Protein AF-A0A9W4SFW9-F1 (afdb_monomer_lite)

Sequence (177 aa):
MSNQTTNTIGKSLKKHNIKRAKVLGAYSEEEDRQLINLYNQHSDKVNKWRIFGDLLKRNHKSVRERYVNHLDPTIDKDQLTEGEKLKINSLQADPSYYKKWAKIAEELSINQKLRRTELQVKNYWNGKTRSQGRKLEQSNEELRSKFKYLEEKVKEQEEETKAKQEIINNYEEMLEN

Organism: NCBI:txid1117311

Foldseek 3Di:
DDDDDDDDDDDDDDDDPPPPDDPDDDDDPVLLVLLLVLCVVCVVDPCSLVVSCVVSVHDSVVSVVCCVQPNPPLADPDADDPVLLVQLVVQCVDPVRNVVLQVSQCVSPVPPSHTYDSCNSVVSVVVVVVVVVVVVVVVVVVVVVVVVVVVVVVVVVVVVVVVVVVVVVVVVVVVVD

pLDDT: mean 87.45, std 18.67, range [29.33, 97.81]

Secondary structure (DSSP, 8-state):
-------------------------PPPHHHHHHHHHHHHHHTT-TTHHHHHHHHHTS-HHHHHHHIIIII-TTB--SPPPHHHHHHHHHHHHSTTTTT-HHHHHHHHH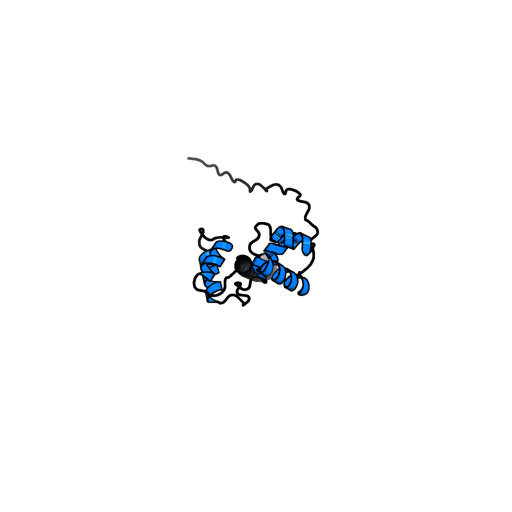TT-SSBPPHHHHHHHHHHHHHHHHHHHHHHHHHHHHHHHHHHHHHHHHHHHHHHHHHHHHHHHHHH--

Radius of gyration: 31.34 Å; chains: 1; bounding box: 71×38×92 Å

InterPro domains:
  IPR001005 SANT/Myb domain [PS50090] (25-71)
  IPR001005 SANT/Myb domain [SM00717] (23-131)
  IPR009057 Homedomain-like superfamily [SSF46689] (27-127)
  IPR050560 Transcription factors Myb-like [PTHR45614] (25-151)

Structure (mmCIF, 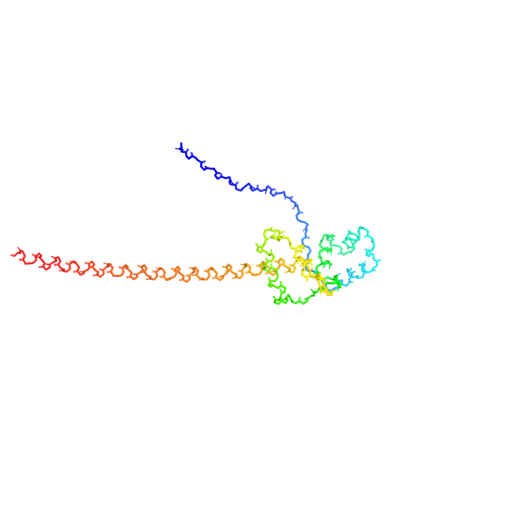N/CA/C/O backbone):
data_AF-A0A9W4SFW9-F1
#
_entry.id   AF-A0A9W4SFW9-F1
#
loop_
_atom_site.group_PDB
_atom_site.id
_atom_site.type_symbol
_atom_site.label_atom_id
_atom_site.label_alt_id
_atom_site.label_comp_id
_atom_site.label_asym_id
_atom_site.label_entity_id
_atom_site.label_seq_id
_atom_site.pdbx_PDB_ins_code
_atom_site.Cartn_x
_atom_site.Cartn_y
_atom_site.Cartn_z
_atom_site.occupancy
_atom_site.B_iso_or_equiv
_atom_site.auth_seq_id
_atom_site.auth_comp_id
_atom_site.auth_asym_id
_atom_site.auth_atom_id
_atom_site.pdbx_PDB_model_num
ATOM 1 N N . MET A 1 1 ? 12.239 -13.979 48.028 1.00 45.12 1 MET A N 1
ATOM 2 C CA . MET A 1 1 ? 11.110 -13.760 47.098 1.00 45.12 1 MET A CA 1
ATOM 3 C C . MET A 1 1 ? 10.560 -12.362 47.323 1.00 45.12 1 MET A C 1
ATOM 5 O O . MET A 1 1 ? 9.945 -12.144 48.356 1.00 45.12 1 MET A O 1
ATOM 9 N N . SER A 1 2 ? 10.861 -11.417 46.427 1.00 30.72 2 SER A N 1
ATOM 10 C CA . SER A 1 2 ? 10.188 -10.114 46.276 1.00 30.72 2 SER A CA 1
ATOM 11 C C . SER A 1 2 ? 10.754 -9.377 45.052 1.00 30.72 2 SER A C 1
ATOM 13 O O . SER A 1 2 ? 11.952 -9.132 44.986 1.00 30.72 2 SER A O 1
ATOM 15 N N . ASN A 1 3 ? 9.857 -9.128 44.094 1.00 29.33 3 ASN A N 1
ATOM 16 C CA . ASN A 1 3 ? 9.708 -8.043 43.110 1.00 29.33 3 ASN A CA 1
ATOM 17 C C . ASN A 1 3 ? 10.931 -7.220 42.660 1.00 29.33 3 ASN A C 1
ATOM 19 O O . ASN A 1 3 ? 11.582 -6.590 43.485 1.00 29.33 3 ASN A O 1
ATOM 23 N N . GLN A 1 4 ? 11.067 -7.026 41.338 1.00 30.00 4 GLN A N 1
ATOM 24 C CA . GLN A 1 4 ? 10.811 -5.715 40.708 1.00 30.00 4 GLN A CA 1
ATOM 25 C C . GLN A 1 4 ? 10.894 -5.754 39.170 1.00 30.00 4 GLN A C 1
ATOM 27 O O . GLN A 1 4 ? 11.862 -6.197 38.559 1.00 30.00 4 GLN A O 1
ATOM 32 N N . THR A 1 5 ? 9.821 -5.252 38.573 1.00 32.69 5 THR A N 1
ATOM 33 C CA . THR A 1 5 ? 9.570 -4.920 37.172 1.00 32.69 5 THR A CA 1
ATOM 34 C C . THR A 1 5 ? 10.466 -3.765 36.716 1.00 32.69 5 THR A C 1
ATOM 36 O O . THR A 1 5 ? 10.536 -2.757 37.414 1.00 32.69 5 THR A O 1
ATOM 39 N N . THR A 1 6 ? 11.043 -3.816 35.509 1.00 34.47 6 THR A N 1
ATOM 40 C CA . THR A 1 6 ? 11.486 -2.592 34.813 1.00 34.47 6 THR A CA 1
ATOM 41 C C . THR A 1 6 ? 11.003 -2.544 33.363 1.00 34.47 6 THR A C 1
ATOM 43 O O . THR A 1 6 ? 11.481 -3.221 32.455 1.00 34.47 6 THR A O 1
ATOM 46 N N . ASN A 1 7 ? 10.010 -1.675 33.175 1.00 31.14 7 ASN A N 1
ATOM 47 C CA . ASN A 1 7 ? 9.615 -1.051 31.920 1.00 31.14 7 ASN A CA 1
ATOM 48 C C . ASN A 1 7 ? 10.841 -0.408 31.251 1.00 31.14 7 ASN A C 1
ATOM 50 O O . ASN A 1 7 ? 11.457 0.474 31.846 1.00 31.14 7 ASN A O 1
ATOM 54 N N . THR A 1 8 ? 11.155 -0.764 30.001 1.00 30.94 8 THR A N 1
ATOM 55 C CA . THR A 1 8 ? 12.062 0.051 29.175 1.00 30.94 8 THR A CA 1
ATOM 56 C C . THR A 1 8 ? 11.308 0.638 27.992 1.00 30.94 8 THR A C 1
ATOM 58 O O . THR A 1 8 ? 11.069 0.011 26.964 1.00 30.94 8 THR A O 1
ATOM 61 N N . ILE A 1 9 ? 10.939 1.890 28.225 1.00 36.69 9 ILE A N 1
ATOM 62 C CA . ILE A 1 9 ? 10.404 2.914 27.338 1.00 36.69 9 ILE A CA 1
ATOM 63 C C . ILE A 1 9 ? 11.101 2.908 25.968 1.00 36.69 9 ILE A C 1
ATOM 65 O O . ILE A 1 9 ? 12.331 2.902 25.864 1.00 36.69 9 ILE A O 1
ATOM 69 N N . GLY A 1 10 ? 10.284 2.960 24.912 1.00 35.91 10 GLY A N 1
ATOM 70 C CA . GLY A 1 10 ? 10.715 3.087 23.525 1.00 35.91 10 GLY A CA 1
ATOM 71 C C . GLY A 1 10 ? 11.621 4.299 23.323 1.00 35.91 10 GLY A C 1
ATOM 72 O O . GLY A 1 10 ? 11.197 5.450 23.426 1.00 35.91 10 GLY A O 1
ATOM 73 N N . LYS A 1 11 ? 12.888 4.035 23.002 1.00 40.97 11 LYS A N 1
ATOM 74 C CA . LYS A 1 11 ? 13.849 5.064 22.610 1.00 40.97 11 LYS A CA 1
ATOM 75 C C . LYS A 1 11 ? 13.492 5.573 21.212 1.00 40.97 11 LYS A C 1
ATOM 77 O O . LYS A 1 11 ? 13.701 4.894 20.210 1.00 40.97 11 LYS A O 1
ATOM 82 N N . SER A 1 12 ? 12.943 6.785 21.175 1.00 37.19 12 SER A N 1
ATOM 83 C CA . SER A 1 12 ? 12.730 7.601 19.980 1.00 37.19 12 SER A CA 1
ATOM 84 C C . SER A 1 12 ? 14.036 7.739 19.186 1.00 37.19 12 SER A C 1
ATOM 86 O O . SER A 1 12 ? 15.012 8.328 19.658 1.00 37.19 12 SER A O 1
ATOM 88 N N . LEU A 1 13 ? 14.077 7.164 17.981 1.00 45.16 13 LEU A N 1
ATOM 89 C CA . LEU A 1 13 ? 15.195 7.332 17.055 1.00 45.16 13 LEU A CA 1
ATOM 90 C C . LEU A 1 13 ? 15.203 8.779 16.544 1.00 45.16 13 LEU A C 1
ATOM 92 O O . LEU A 1 13 ? 14.259 9.237 15.899 1.00 45.16 13 LEU A O 1
ATOM 96 N N . LYS A 1 14 ? 16.291 9.497 16.843 1.00 37.47 14 LYS A N 1
ATOM 97 C CA . LYS A 1 14 ? 16.545 10.886 16.439 1.00 37.47 14 LYS A CA 1
ATOM 98 C C . LYS A 1 14 ? 16.341 11.056 14.925 1.00 37.47 14 LYS A C 1
ATOM 100 O O . LYS A 1 14 ? 17.127 10.545 14.121 1.00 37.47 14 LYS A O 1
ATOM 105 N N . LYS A 1 15 ? 15.299 11.803 14.535 1.00 40.53 15 LYS A N 1
ATOM 106 C CA . LYS A 1 15 ? 15.059 12.244 13.151 1.00 40.53 15 LYS A CA 1
ATOM 107 C C . LYS A 1 15 ? 16.265 13.051 12.675 1.00 40.53 15 LYS A C 1
ATOM 109 O O . LYS A 1 15 ? 16.454 14.195 13.074 1.00 40.53 15 LYS A O 1
ATOM 114 N N . HIS A 1 16 ? 17.066 12.457 11.801 1.00 41.94 16 HIS A N 1
ATOM 115 C CA . HIS A 1 16 ? 18.032 13.209 11.019 1.00 41.94 16 HIS A CA 1
ATOM 116 C C . HIS A 1 16 ? 17.245 14.119 10.068 1.00 41.94 16 HIS A C 1
ATOM 118 O O . HIS A 1 16 ? 16.391 13.642 9.316 1.00 41.94 16 HIS A O 1
ATOM 124 N N . ASN A 1 17 ? 17.506 15.428 10.125 1.00 41.97 17 ASN A N 1
ATOM 125 C CA . ASN A 1 17 ? 16.955 16.431 9.212 1.00 41.97 17 ASN A CA 1
ATOM 126 C C . ASN A 1 17 ? 17.549 16.237 7.807 1.00 41.97 17 ASN A C 1
ATOM 128 O O . ASN A 1 17 ? 18.402 16.993 7.347 1.00 41.97 17 ASN A O 1
ATOM 132 N N . ILE A 1 18 ? 17.103 15.195 7.106 1.00 53.00 18 ILE A N 1
ATOM 133 C CA . ILE A 1 18 ? 17.325 15.068 5.670 1.00 53.00 18 ILE A CA 1
ATOM 134 C C . ILE A 1 18 ? 16.442 16.137 5.030 1.00 53.00 18 ILE A C 1
ATOM 136 O O . ILE A 1 18 ? 15.216 16.012 5.062 1.00 53.00 18 ILE A O 1
ATOM 140 N N . LYS A 1 19 ? 17.051 17.195 4.475 1.00 45.09 19 LYS A N 1
ATOM 141 C CA . LYS A 1 19 ? 16.366 18.164 3.606 1.00 45.09 19 LYS A CA 1
ATOM 142 C C . LYS A 1 19 ? 15.566 17.364 2.573 1.00 45.09 19 LYS A C 1
ATOM 144 O O . LYS A 1 19 ? 16.151 16.754 1.679 1.00 45.09 19 LYS A O 1
ATOM 149 N N . ARG A 1 20 ? 14.240 17.277 2.738 1.00 55.06 20 ARG A N 1
ATOM 150 C CA . ARG A 1 20 ? 13.379 16.570 1.784 1.00 55.06 20 ARG A CA 1
ATOM 151 C C . ARG A 1 20 ? 13.520 17.298 0.456 1.00 55.06 20 ARG A C 1
ATOM 153 O O . ARG A 1 20 ? 13.212 18.484 0.374 1.00 55.06 20 ARG A O 1
ATOM 160 N N . ALA A 1 21 ? 14.028 16.601 -0.557 1.00 58.69 21 ALA A N 1
ATOM 161 C CA . ALA A 1 21 ? 14.016 17.103 -1.922 1.00 58.69 21 ALA A CA 1
ATOM 162 C C . ALA A 1 21 ? 12.588 17.557 -2.262 1.00 58.69 21 ALA A C 1
ATOM 164 O O . ALA A 1 21 ? 11.628 16.889 -1.867 1.00 58.69 21 ALA A O 1
ATOM 165 N N . LYS A 1 22 ? 12.459 18.700 -2.949 1.00 54.69 22 LYS A N 1
ATOM 166 C CA . LYS A 1 22 ? 11.180 19.244 -3.423 1.00 54.69 22 LYS A CA 1
ATOM 167 C C . LYS A 1 22 ? 10.378 18.102 -4.053 1.00 54.69 22 LYS A C 1
ATOM 169 O O . LYS A 1 22 ? 10.842 17.486 -5.012 1.00 54.69 22 LYS A O 1
ATOM 174 N N . VAL A 1 23 ? 9.228 17.773 -3.463 1.00 58.84 23 VAL A N 1
ATOM 175 C CA . VAL A 1 23 ? 8.351 16.717 -3.974 1.00 58.84 23 VAL A CA 1
ATOM 176 C C . VAL A 1 23 ? 7.780 17.236 -5.287 1.00 58.84 23 VAL A C 1
ATOM 178 O O . VAL A 1 23 ? 6.897 18.088 -5.293 1.00 58.84 23 VAL A O 1
ATOM 181 N N . LEU A 1 24 ? 8.359 16.793 -6.401 1.00 69.25 24 LEU A N 1
ATOM 182 C CA . LEU A 1 24 ? 7.754 16.955 -7.720 1.00 69.25 24 LEU A CA 1
ATOM 183 C C . LEU A 1 24 ? 6.410 16.210 -7.710 1.00 69.25 24 LEU A C 1
ATOM 185 O O . LEU A 1 24 ? 6.304 15.161 -7.072 1.00 69.25 24 LEU A O 1
ATOM 189 N N . GLY A 1 25 ? 5.389 16.793 -8.345 1.00 81.25 25 GLY A N 1
ATOM 190 C CA . GLY A 1 25 ? 3.999 16.323 -8.302 1.00 81.25 25 GLY A CA 1
ATOM 191 C C . GLY A 1 25 ? 3.782 14.935 -8.918 1.00 81.25 25 GLY A C 1
ATOM 192 O O . GLY A 1 25 ? 4.727 14.186 -9.164 1.00 81.25 25 GLY A O 1
ATOM 193 N N . ALA A 1 26 ? 2.526 14.570 -9.182 1.00 89.56 26 ALA A N 1
ATOM 194 C CA . ALA A 1 26 ? 2.209 13.314 -9.866 1.00 89.56 26 ALA A CA 1
ATOM 195 C C . ALA A 1 26 ? 2.977 13.189 -11.201 1.00 89.56 26 ALA A C 1
ATOM 197 O O . ALA A 1 26 ? 3.340 14.193 -11.815 1.00 89.56 26 ALA A O 1
ATOM 198 N N . TYR A 1 27 ? 3.279 11.959 -11.615 1.00 93.44 27 TYR A N 1
ATOM 199 C CA . TYR A 1 27 ? 3.809 11.704 -12.955 1.00 93.44 27 TYR A CA 1
ATOM 200 C C . TYR A 1 27 ? 2.676 11.885 -13.960 1.00 93.44 27 TYR A C 1
ATOM 202 O O . TYR A 1 27 ? 1.598 11.313 -13.779 1.00 93.44 27 TYR A O 1
ATOM 210 N N . SER A 1 28 ? 2.929 12.690 -14.982 1.00 94.56 28 SER A N 1
ATOM 211 C CA . SER A 1 28 ? 2.065 12.798 -16.151 1.00 94.56 28 SER A CA 1
ATOM 212 C C . SER A 1 28 ? 2.216 11.570 -17.049 1.00 94.56 28 SER A C 1
ATOM 214 O O . SER A 1 28 ? 3.228 10.869 -17.007 1.00 94.56 28 SER A O 1
ATOM 216 N N . GLU A 1 29 ? 1.227 11.330 -17.906 1.00 94.75 29 GLU A N 1
ATOM 217 C CA . GLU A 1 29 ? 1.303 10.252 -18.898 1.00 94.75 29 GLU A CA 1
ATOM 218 C C . GLU A 1 29 ? 2.487 10.425 -19.857 1.00 94.75 29 GLU A C 1
ATOM 220 O O . GLU A 1 29 ? 3.069 9.443 -20.306 1.00 94.75 29 GLU A O 1
ATOM 225 N N . GLU A 1 30 ? 2.864 11.669 -20.160 1.00 95.06 30 GLU A N 1
ATOM 226 C CA . GLU A 1 30 ? 4.018 11.963 -21.010 1.00 95.06 30 GLU A CA 1
ATOM 227 C C . GLU A 1 30 ? 5.330 11.559 -20.332 1.00 95.06 30 GLU A C 1
ATOM 229 O O . GLU A 1 30 ? 6.168 10.898 -20.941 1.00 95.06 30 GLU A O 1
ATOM 234 N N . GLU A 1 31 ? 5.481 11.861 -19.042 1.00 94.75 31 GLU A N 1
ATOM 235 C CA . GLU A 1 31 ? 6.638 11.408 -18.264 1.00 94.75 31 GLU A CA 1
ATOM 236 C C . GLU A 1 31 ? 6.685 9.881 -18.142 1.00 94.75 31 GLU A C 1
ATOM 238 O O . GLU A 1 31 ? 7.767 9.296 -18.205 1.00 94.75 31 GLU A O 1
ATOM 243 N N . ASP A 1 32 ? 5.531 9.222 -18.002 1.00 96.88 32 ASP A N 1
ATOM 244 C CA . ASP A 1 32 ? 5.457 7.760 -17.997 1.00 96.88 32 ASP A CA 1
ATOM 245 C C . ASP A 1 32 ? 5.885 7.169 -19.347 1.00 96.88 32 ASP A C 1
ATOM 247 O O . ASP A 1 32 ? 6.693 6.238 -19.375 1.00 96.88 32 ASP A O 1
ATOM 251 N N . ARG A 1 33 ? 5.407 7.726 -20.471 1.00 97.19 33 ARG A N 1
ATOM 252 C CA . ARG A 1 33 ? 5.821 7.310 -21.823 1.00 97.19 33 ARG A CA 1
ATOM 253 C C . ARG A 1 33 ? 7.325 7.469 -22.021 1.00 97.19 33 ARG A C 1
ATOM 255 O O . ARG A 1 33 ? 7.983 6.539 -22.491 1.00 97.19 33 ARG A O 1
ATOM 262 N N . GLN A 1 34 ? 7.880 8.611 -21.620 1.00 96.56 34 GLN A N 1
ATOM 263 C CA . GLN A 1 34 ? 9.319 8.861 -21.693 1.00 96.56 34 GLN A CA 1
ATOM 264 C C . GLN A 1 34 ? 10.106 7.866 -20.839 1.00 96.56 34 GLN A C 1
ATOM 266 O O . GLN A 1 34 ? 11.103 7.315 -21.302 1.00 96.56 34 GLN A O 1
ATOM 271 N N . LEU A 1 35 ? 9.648 7.581 -19.618 1.00 97.12 35 LEU A N 1
ATOM 272 C CA . LEU A 1 35 ? 10.299 6.625 -18.727 1.00 97.12 35 LEU A CA 1
ATOM 273 C C . LEU A 1 35 ? 10.278 5.196 -19.288 1.00 97.12 35 LEU A C 1
ATOM 275 O O . LEU A 1 35 ? 11.294 4.504 -19.218 1.00 97.12 35 LEU A O 1
ATOM 279 N N . ILE A 1 36 ? 9.161 4.762 -19.877 1.00 97.19 36 ILE A N 1
ATOM 280 C CA . ILE A 1 36 ? 9.067 3.455 -20.543 1.00 97.19 36 ILE A CA 1
ATOM 281 C C . ILE A 1 36 ? 10.054 3.385 -21.713 1.00 97.19 36 ILE A C 1
ATOM 283 O O . ILE A 1 36 ? 10.818 2.427 -21.812 1.00 97.19 36 ILE A O 1
ATOM 287 N N . ASN A 1 37 ? 10.094 4.415 -22.564 1.00 96.88 37 ASN A N 1
ATOM 288 C CA . ASN A 1 37 ? 11.011 4.455 -23.702 1.00 96.88 37 ASN A CA 1
ATOM 289 C C . ASN A 1 37 ? 12.484 4.418 -23.258 1.00 96.88 37 ASN A C 1
ATOM 291 O O . ASN A 1 37 ? 13.269 3.620 -23.766 1.00 96.88 37 ASN A O 1
ATOM 295 N N . LEU A 1 38 ? 12.849 5.219 -22.253 1.00 96.38 38 LEU A N 1
ATOM 296 C CA . LEU A 1 38 ? 14.194 5.216 -21.675 1.00 96.38 38 LEU A CA 1
ATOM 297 C C . LEU A 1 38 ? 14.573 3.845 -21.107 1.00 96.38 38 LEU A C 1
ATOM 299 O O . LEU A 1 38 ? 15.706 3.399 -21.292 1.00 96.38 38 LEU A O 1
ATOM 303 N N . TYR A 1 39 ? 13.639 3.165 -20.435 1.00 96.81 39 TYR A N 1
ATOM 304 C CA . TYR A 1 39 ? 13.883 1.821 -19.926 1.00 96.81 39 TYR A CA 1
ATOM 305 C C . TYR A 1 39 ? 14.118 0.829 -21.065 1.00 96.81 39 TYR A C 1
ATOM 307 O O . TYR A 1 39 ? 15.108 0.108 -21.023 1.00 96.81 39 TYR A O 1
ATOM 315 N N . ASN A 1 40 ? 13.285 0.844 -22.108 1.00 95.56 40 ASN A N 1
ATOM 316 C CA . ASN A 1 40 ? 13.438 -0.046 -23.263 1.00 95.56 40 ASN A CA 1
ATOM 317 C C . ASN A 1 40 ? 14.786 0.135 -23.982 1.00 95.56 40 ASN A C 1
ATOM 319 O O . ASN A 1 40 ? 15.334 -0.826 -24.508 1.00 95.56 40 ASN A O 1
ATOM 323 N N . GLN A 1 41 ? 15.336 1.351 -23.989 1.00 94.25 41 GLN A N 1
ATOM 324 C CA . GLN A 1 41 ? 16.612 1.654 -24.645 1.00 94.25 41 GLN A CA 1
ATOM 325 C C . GLN A 1 41 ? 17.847 1.367 -23.778 1.00 94.25 41 GLN A C 1
ATOM 327 O O . GLN A 1 41 ? 18.948 1.203 -24.306 1.00 94.25 41 GLN A O 1
ATOM 332 N N . HIS A 1 42 ? 17.711 1.395 -22.450 1.00 93.75 42 HIS A N 1
ATOM 333 C CA . HIS A 1 42 ? 18.847 1.448 -21.520 1.00 93.75 42 HIS A CA 1
ATOM 334 C C . HIS A 1 42 ? 18.660 0.569 -20.270 1.00 93.75 42 HIS A C 1
ATOM 336 O O . HIS A 1 42 ? 19.225 0.858 -19.207 1.00 93.75 42 HIS A O 1
ATOM 342 N N . SER A 1 43 ? 17.841 -0.483 -20.351 1.00 91.56 43 SER A N 1
ATOM 343 C CA . SER A 1 43 ? 17.540 -1.381 -19.227 1.00 91.56 43 SER A CA 1
ATOM 344 C C . SER A 1 43 ? 18.773 -2.113 -18.692 1.00 91.56 43 SER A C 1
ATOM 346 O O . SER A 1 43 ? 18.826 -2.443 -17.506 1.00 91.56 43 SER A O 1
ATOM 348 N N . ASP A 1 44 ? 19.773 -2.335 -19.536 1.00 94.62 44 ASP A N 1
ATOM 349 C CA . ASP A 1 44 ? 21.046 -3.001 -19.250 1.00 94.62 44 ASP A CA 1
ATOM 350 C C . ASP A 1 44 ? 22.002 -2.147 -18.396 1.00 94.62 44 ASP A C 1
ATOM 352 O O . ASP A 1 44 ? 22.810 -2.679 -17.634 1.00 94.62 44 ASP A O 1
ATOM 356 N N . LYS A 1 45 ? 21.874 -0.814 -18.428 1.00 94.06 45 LYS A N 1
ATOM 357 C CA . LYS A 1 45 ? 22.783 0.083 -17.698 1.00 94.06 45 LYS A CA 1
ATOM 358 C C . LYS A 1 45 ? 22.617 -0.034 -16.175 1.00 94.06 45 LYS A C 1
ATOM 360 O O . LYS A 1 45 ? 21.507 0.018 -15.627 1.00 94.06 45 LYS A O 1
ATOM 365 N N . VAL A 1 46 ? 23.742 -0.101 -15.457 1.00 92.88 46 VAL A N 1
ATOM 366 C CA . VAL A 1 46 ? 23.784 -0.194 -13.980 1.00 92.88 46 VAL A CA 1
ATOM 367 C C . VAL A 1 46 ? 23.260 1.088 -13.319 1.00 92.88 46 VAL A C 1
ATOM 369 O O . VAL A 1 46 ? 22.487 1.042 -12.364 1.00 92.88 46 VAL A O 1
ATOM 372 N N . ASN A 1 47 ? 23.615 2.251 -13.865 1.00 94.88 47 ASN A N 1
ATOM 373 C CA . ASN A 1 47 ? 23.230 3.576 -13.367 1.00 94.88 47 ASN A CA 1
ATOM 374 C C . ASN A 1 47 ? 21.974 4.155 -14.051 1.00 94.88 47 ASN A C 1
ATOM 376 O O . ASN A 1 47 ? 21.711 5.353 -13.915 1.00 94.88 47 ASN A O 1
ATOM 380 N N . LYS A 1 48 ? 21.180 3.325 -14.747 1.00 95.88 48 LYS A N 1
ATOM 381 C CA . LYS A 1 48 ? 20.014 3.749 -15.545 1.00 95.88 48 LYS A CA 1
ATOM 382 C C . LYS A 1 48 ? 19.073 4.706 -14.818 1.00 95.88 48 LYS A C 1
ATOM 384 O O . LYS A 1 48 ? 18.736 5.751 -15.350 1.00 95.88 48 LYS A O 1
ATOM 389 N N . TRP A 1 49 ? 18.727 4.427 -13.561 1.00 97.00 49 TRP A N 1
ATOM 390 C CA . TRP A 1 49 ? 17.785 5.259 -12.806 1.00 97.00 49 TRP A CA 1
ATOM 391 C C . TRP A 1 49 ? 18.303 6.673 -12.568 1.00 97.00 49 TRP A C 1
ATOM 393 O O . TRP A 1 49 ? 17.518 7.619 -12.571 1.00 97.00 49 TRP A O 1
ATOM 403 N N . ARG A 1 50 ? 19.618 6.820 -12.363 1.00 96.06 50 ARG A N 1
ATOM 404 C CA . ARG A 1 50 ? 20.257 8.130 -12.215 1.00 96.06 50 ARG A CA 1
ATOM 405 C C . ARG A 1 50 ? 20.161 8.912 -13.519 1.00 96.06 50 ARG A C 1
ATOM 407 O O . ARG A 1 50 ? 19.666 10.030 -13.499 1.00 96.06 50 ARG A O 1
ATOM 414 N N . ILE A 1 51 ? 20.515 8.267 -14.631 1.00 95.06 51 ILE A N 1
ATOM 415 C CA . ILE A 1 51 ? 20.402 8.837 -15.980 1.00 95.06 51 ILE A CA 1
ATOM 416 C C . ILE A 1 51 ? 18.953 9.261 -16.265 1.00 95.06 51 ILE A C 1
ATOM 418 O O . ILE A 1 51 ? 18.708 10.388 -16.681 1.00 95.06 51 ILE A O 1
ATOM 422 N N . PHE A 1 52 ? 17.979 8.392 -15.986 1.00 96.25 52 PHE A N 1
ATOM 423 C CA . PHE A 1 52 ? 16.562 8.677 -16.229 1.00 96.25 52 PHE A CA 1
ATOM 424 C C . PHE A 1 52 ? 16.067 9.842 -15.372 1.00 96.25 52 PHE A C 1
ATOM 426 O O . PHE A 1 52 ? 15.324 10.686 -15.860 1.00 96.25 52 PHE A O 1
ATOM 433 N N . GLY A 1 53 ? 16.504 9.921 -14.112 1.00 94.75 53 GLY A N 1
ATOM 434 C CA . GLY A 1 53 ? 16.212 11.054 -13.237 1.00 94.75 53 GLY A CA 1
ATOM 435 C C . GLY A 1 53 ? 16.733 12.382 -13.785 1.00 94.75 53 GLY A C 1
ATOM 436 O O . GLY A 1 53 ? 15.990 13.361 -13.819 1.00 94.75 53 GLY A O 1
ATOM 437 N N . ASP A 1 54 ? 17.974 12.405 -14.271 1.00 94.12 54 ASP A N 1
ATOM 438 C CA . ASP A 1 54 ? 18.600 13.615 -14.817 1.00 94.12 54 ASP A CA 1
ATOM 439 C C . ASP A 1 54 ? 17.911 14.099 -16.112 1.00 94.12 54 ASP A C 1
ATOM 441 O O . ASP A 1 54 ? 17.790 15.312 -16.340 1.00 94.12 54 ASP A O 1
ATOM 445 N N . LEU A 1 55 ? 17.412 13.162 -16.930 1.00 93.56 55 LEU A N 1
ATOM 446 C CA . LEU A 1 55 ? 16.648 13.441 -18.153 1.00 93.56 55 LEU A CA 1
ATOM 447 C C . LEU A 1 55 ? 15.225 13.928 -17.849 1.00 93.56 55 LEU A C 1
ATOM 449 O O . LEU A 1 55 ? 14.822 14.971 -18.355 1.00 93.56 55 LEU A O 1
ATOM 453 N N . LEU A 1 56 ? 14.503 13.240 -16.959 1.00 93.19 56 LEU A N 1
ATOM 454 C CA . LEU A 1 56 ? 13.134 13.591 -16.553 1.00 93.19 56 LEU A CA 1
ATOM 455 C C . LEU A 1 56 ? 13.076 14.761 -15.557 1.00 93.19 56 LEU A C 1
ATOM 457 O O . LEU A 1 56 ? 11.998 15.137 -15.107 1.00 93.19 56 LEU A O 1
ATOM 461 N N . LYS A 1 57 ? 14.228 15.310 -15.146 1.00 93.19 57 LYS A N 1
ATOM 462 C CA . LYS A 1 57 ? 14.342 16.324 -14.080 1.00 93.19 57 LYS A CA 1
ATOM 463 C C . LYS A 1 57 ? 13.663 15.890 -12.775 1.00 93.19 57 LYS A C 1
ATOM 465 O O . LYS A 1 57 ? 13.150 16.713 -12.016 1.00 93.19 57 LYS A O 1
ATOM 470 N N . ARG A 1 58 ? 13.702 14.586 -12.481 1.00 93.75 58 ARG A N 1
ATOM 471 C CA . ARG A 1 58 ? 13.143 13.971 -11.271 1.00 93.75 58 ARG A CA 1
ATOM 472 C C . ARG A 1 58 ? 14.212 13.268 -10.452 1.00 93.75 58 ARG A C 1
ATOM 474 O O . ARG A 1 58 ? 15.265 12.867 -10.933 1.00 93.75 58 ARG A O 1
ATOM 481 N N . ASN A 1 59 ? 13.931 13.071 -9.166 1.00 94.06 59 ASN A N 1
ATOM 482 C CA . ASN A 1 59 ? 14.818 12.277 -8.328 1.00 94.06 59 ASN A CA 1
ATOM 483 C C . ASN A 1 59 ? 14.835 10.813 -8.802 1.00 94.06 59 ASN A C 1
ATOM 485 O O . ASN A 1 59 ? 13.787 10.174 -8.876 1.00 94.06 59 ASN A O 1
ATOM 489 N N . HIS A 1 60 ? 16.023 10.256 -9.037 1.00 94.81 60 HIS A N 1
ATOM 490 C CA . HIS A 1 60 ? 16.197 8.884 -9.527 1.00 94.81 60 HIS A CA 1
ATOM 491 C C . HIS A 1 60 ? 15.512 7.802 -8.675 1.00 94.81 60 HIS A C 1
ATOM 493 O O . HIS A 1 60 ? 15.101 6.774 -9.209 1.00 94.81 60 HIS A O 1
ATOM 499 N N . LYS A 1 61 ? 15.356 8.016 -7.358 1.00 94.69 61 LYS A N 1
ATOM 500 C CA . LYS A 1 61 ? 14.627 7.081 -6.484 1.00 94.69 61 LYS A CA 1
ATOM 501 C C . LYS A 1 61 ? 13.142 7.086 -6.810 1.00 94.69 61 LYS A C 1
ATOM 503 O O . LYS A 1 61 ? 12.561 6.019 -6.946 1.00 94.69 61 LYS A O 1
ATOM 508 N N . SER A 1 62 ? 12.566 8.274 -7.005 1.00 94.94 62 SER A N 1
ATOM 509 C CA . SER A 1 62 ? 11.174 8.425 -7.433 1.00 94.94 62 SER A CA 1
ATOM 510 C C . SER A 1 62 ? 10.948 7.803 -8.809 1.00 94.94 62 SER A C 1
ATOM 512 O O . SER A 1 62 ? 9.953 7.116 -8.999 1.00 94.94 62 SER A O 1
ATOM 514 N N . VAL A 1 63 ? 11.888 7.991 -9.740 1.00 96.62 63 VAL A N 1
ATOM 515 C CA . VAL A 1 63 ? 11.805 7.413 -11.090 1.00 96.62 63 VAL A CA 1
ATOM 516 C C . VAL A 1 63 ? 11.823 5.888 -11.036 1.00 96.62 63 VAL A C 1
ATOM 518 O O . VAL A 1 63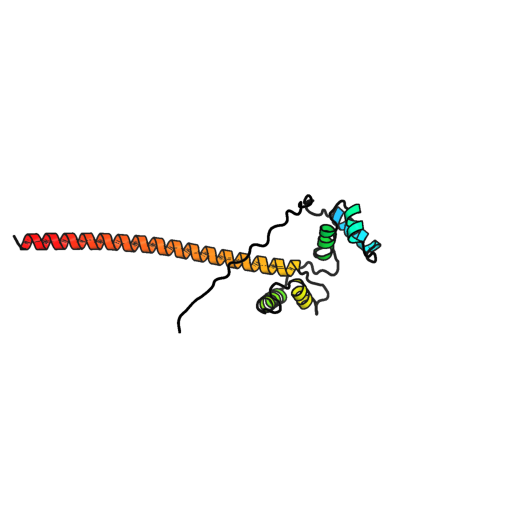 ? 10.949 5.239 -11.608 1.00 96.62 63 VAL A O 1
ATOM 521 N N . ARG A 1 64 ? 12.770 5.303 -10.288 1.00 97.06 64 ARG A N 1
ATOM 522 C CA . ARG A 1 64 ? 12.800 3.854 -10.054 1.00 97.06 64 ARG A CA 1
ATOM 523 C C . ARG A 1 64 ? 11.491 3.378 -9.436 1.00 97.06 64 ARG A C 1
ATOM 525 O O . ARG A 1 64 ? 10.924 2.407 -9.915 1.00 97.06 64 ARG A O 1
ATOM 532 N N . GLU A 1 65 ? 11.025 4.048 -8.384 1.00 95.31 65 GLU A N 1
ATOM 533 C CA . GLU A 1 65 ? 9.799 3.686 -7.671 1.00 95.31 65 GLU A CA 1
ATOM 534 C C . GLU A 1 65 ? 8.568 3.731 -8.579 1.00 95.31 65 GLU A C 1
ATOM 536 O O . GLU A 1 65 ? 7.755 2.810 -8.531 1.00 95.31 65 GLU A O 1
ATOM 541 N N . ARG A 1 66 ? 8.460 4.743 -9.451 1.00 96.56 66 ARG A N 1
ATOM 542 C CA . ARG A 1 66 ? 7.393 4.837 -10.452 1.00 96.56 66 ARG A CA 1
ATOM 543 C C . ARG A 1 66 ? 7.428 3.644 -11.398 1.00 96.56 66 ARG A C 1
ATOM 545 O O . ARG A 1 66 ? 6.398 3.005 -11.598 1.00 96.56 66 ARG A O 1
ATOM 552 N N . TYR A 1 67 ? 8.603 3.310 -11.929 1.00 97.12 67 TYR A N 1
ATOM 553 C CA . TYR A 1 67 ? 8.724 2.210 -12.877 1.00 97.12 67 TYR A CA 1
ATOM 554 C C . TYR A 1 67 ? 8.382 0.858 -12.239 1.00 97.12 67 TYR A C 1
ATOM 556 O O . TYR A 1 67 ? 7.459 0.183 -12.689 1.00 97.12 67 TYR A O 1
ATOM 564 N N . VAL A 1 68 ? 9.067 0.492 -11.150 1.00 95.62 68 VAL A N 1
ATOM 565 C CA . VAL A 1 68 ? 8.972 -0.852 -10.542 1.00 95.62 68 VAL A CA 1
ATOM 566 C C . VAL A 1 68 ? 7.635 -1.146 -9.858 1.00 95.62 68 VAL A C 1
ATOM 568 O O . VAL A 1 68 ? 7.393 -2.305 -9.505 1.00 95.62 68 VAL A O 1
ATOM 571 N N . ASN A 1 69 ? 6.799 -0.121 -9.642 1.00 96.19 69 ASN A N 1
ATOM 572 C CA . ASN A 1 69 ? 5.472 -0.258 -9.040 1.00 96.19 69 ASN A CA 1
ATOM 573 C C . ASN A 1 69 ? 4.303 -0.017 -10.004 1.00 96.19 69 ASN A C 1
ATOM 575 O O . ASN A 1 69 ? 3.195 -0.447 -9.688 1.00 96.19 69 ASN A O 1
ATOM 579 N N . HIS A 1 70 ? 4.511 0.665 -11.138 1.00 95.00 70 HIS A N 1
ATOM 580 C CA . HIS A 1 70 ? 3.401 1.077 -12.010 1.00 95.00 70 HIS A CA 1
ATOM 581 C C . HIS A 1 70 ? 3.622 0.850 -13.510 1.00 95.00 70 HIS A C 1
ATOM 583 O O . HIS A 1 70 ? 2.646 0.595 -14.218 1.00 95.00 70 HIS A O 1
ATOM 589 N N . LEU A 1 71 ? 4.855 0.973 -14.012 1.00 96.62 71 LEU A N 1
ATOM 590 C CA . LEU A 1 71 ? 5.112 0.988 -15.462 1.00 96.62 71 LEU A CA 1
ATOM 591 C C . LEU A 1 71 ? 5.693 -0.313 -16.003 1.00 96.62 71 LEU A C 1
ATOM 593 O O . LEU A 1 71 ? 5.479 -0.615 -17.172 1.00 96.62 71 LEU A O 1
ATOM 597 N N . ASP A 1 72 ? 6.404 -1.070 -15.170 1.00 95.75 72 ASP A N 1
ATOM 598 C CA . ASP A 1 72 ? 6.947 -2.373 -15.540 1.00 95.75 72 ASP A CA 1
ATOM 599 C C . ASP A 1 72 ? 5.814 -3.293 -16.052 1.00 95.75 72 ASP A C 1
ATOM 601 O O . ASP A 1 72 ? 4.839 -3.524 -15.328 1.00 95.75 72 ASP A O 1
ATOM 605 N N . PRO A 1 73 ? 5.910 -3.804 -17.296 1.00 95.25 73 PRO A N 1
ATOM 606 C CA . PRO A 1 73 ? 4.853 -4.598 -17.920 1.00 95.25 73 PRO A CA 1
ATOM 607 C C . PRO A 1 73 ? 4.637 -5.952 -17.241 1.00 95.25 73 PRO A C 1
ATOM 609 O O . PRO A 1 73 ? 3.614 -6.590 -17.470 1.00 95.25 73 PRO A O 1
ATOM 612 N N . THR A 1 74 ? 5.575 -6.397 -16.401 1.00 95.38 74 THR A N 1
ATOM 613 C CA . THR A 1 74 ? 5.413 -7.624 -15.616 1.00 95.38 74 THR A CA 1
ATOM 614 C C . THR A 1 74 ? 4.466 -7.444 -14.434 1.00 95.38 74 THR A C 1
ATOM 616 O O . THR A 1 74 ? 4.101 -8.433 -13.810 1.00 95.38 74 THR A O 1
ATOM 619 N N . ILE A 1 75 ? 4.066 -6.213 -14.101 1.00 96.25 75 ILE A N 1
ATOM 620 C CA . ILE A 1 75 ? 3.196 -5.930 -12.959 1.00 96.25 75 ILE A CA 1
ATOM 621 C C . ILE A 1 75 ? 1.740 -6.213 -13.310 1.00 96.25 75 ILE A C 1
ATOM 623 O O . ILE A 1 75 ? 1.212 -5.690 -14.292 1.00 96.25 75 ILE A O 1
ATOM 627 N N . ASP A 1 76 ? 1.065 -6.948 -12.432 1.00 95.94 76 ASP A N 1
ATOM 628 C CA . ASP A 1 76 ? -0.387 -7.053 -12.468 1.00 95.94 76 ASP A CA 1
ATOM 629 C C . ASP A 1 76 ? -1.022 -5.761 -11.931 1.00 95.94 76 ASP A C 1
ATOM 631 O O . ASP A 1 76 ? -0.843 -5.408 -10.758 1.00 95.94 76 ASP A O 1
ATOM 635 N N . LYS A 1 77 ? -1.756 -5.054 -12.793 1.00 94.06 77 LYS A N 1
ATOM 636 C CA . LYS A 1 77 ? -2.427 -3.783 -12.480 1.00 94.06 77 LYS A CA 1
ATOM 637 C C . LYS A 1 77 ? -3.856 -3.971 -11.972 1.00 94.06 77 LYS A C 1
ATOM 639 O O . LYS A 1 77 ? -4.437 -3.001 -11.483 1.00 94.06 77 LYS A O 1
ATOM 644 N N . ASP A 1 78 ? -4.394 -5.183 -12.051 1.00 94.56 78 ASP A N 1
ATOM 645 C CA . ASP A 1 78 ? -5.734 -5.486 -11.578 1.00 94.56 78 ASP A CA 1
ATOM 646 C C . ASP A 1 78 ? -5.796 -5.439 -10.051 1.00 94.56 78 ASP A C 1
ATOM 648 O O . ASP A 1 78 ? -4.785 -5.465 -9.335 1.00 94.56 78 ASP A O 1
ATOM 652 N N . GLN A 1 79 ? -7.017 -5.342 -9.530 1.00 94.69 79 GLN A N 1
ATOM 653 C CA . GLN A 1 79 ? -7.232 -5.400 -8.091 1.00 94.69 79 GLN A CA 1
ATOM 654 C C . GLN A 1 79 ? -6.820 -6.769 -7.545 1.00 94.69 79 GLN A C 1
ATOM 656 O O . GLN A 1 79 ? -7.022 -7.792 -8.193 1.00 94.69 79 GLN A O 1
ATOM 661 N N . LEU A 1 80 ? -6.308 -6.785 -6.310 1.00 95.81 80 LEU A N 1
ATOM 662 C CA . LEU A 1 80 ? -6.035 -8.039 -5.611 1.00 95.81 80 LEU A CA 1
ATOM 663 C C . LEU A 1 80 ? -7.313 -8.878 -5.541 1.00 95.81 80 LEU A C 1
ATOM 665 O O . LEU A 1 80 ? -8.357 -8.410 -5.073 1.00 95.81 80 LEU A O 1
ATOM 669 N N . THR A 1 81 ? -7.198 -10.125 -5.966 1.00 96.50 81 THR A N 1
ATOM 670 C CA . THR A 1 81 ? -8.247 -11.134 -5.867 1.00 96.50 81 THR A CA 1
ATOM 671 C C . THR A 1 81 ? -8.509 -11.496 -4.406 1.00 96.50 81 THR A C 1
ATOM 673 O O . THR A 1 81 ? -7.669 -11.286 -3.524 1.00 96.50 81 THR A O 1
ATOM 676 N N . GLU A 1 82 ? -9.669 -12.086 -4.120 1.00 96.00 82 GLU A N 1
ATOM 677 C CA . GLU A 1 82 ? -9.977 -12.548 -2.761 1.00 96.00 82 GLU A CA 1
ATOM 678 C C . GLU A 1 82 ? -8.987 -13.615 -2.269 1.00 96.00 82 GLU A C 1
ATOM 680 O O . GLU A 1 82 ? -8.562 -13.568 -1.115 1.00 96.00 82 GLU A O 1
ATOM 685 N N . GLY A 1 83 ? -8.530 -14.513 -3.149 1.00 96.25 83 GLY A N 1
ATOM 686 C CA . GLY A 1 83 ? -7.502 -15.503 -2.811 1.00 96.25 83 GLY A CA 1
ATOM 687 C C . GLY A 1 83 ? -6.184 -14.856 -2.376 1.00 96.25 83 GLY A C 1
ATOM 688 O O . GLY A 1 83 ? -5.611 -15.228 -1.349 1.00 96.25 83 GLY A O 1
ATOM 689 N N . GLU A 1 84 ? -5.735 -13.824 -3.093 1.00 97.00 84 GLU A N 1
ATOM 690 C CA . GLU A 1 84 ? -4.531 -13.070 -2.726 1.00 97.00 84 GLU A CA 1
ATOM 691 C C . GLU A 1 84 ? -4.716 -12.314 -1.412 1.00 97.00 84 GLU A C 1
ATOM 693 O O . GLU A 1 84 ? -3.845 -12.357 -0.545 1.00 97.00 84 GLU A O 1
ATOM 698 N N . LYS A 1 85 ? -5.866 -11.662 -1.215 1.00 97.31 85 LYS A N 1
ATOM 699 C CA . LYS A 1 85 ? -6.202 -10.968 0.038 1.00 97.31 85 LYS A CA 1
ATOM 700 C C . LYS A 1 85 ? -6.162 -11.919 1.236 1.00 97.31 85 LYS A C 1
ATOM 702 O O . LYS A 1 85 ? -5.583 -11.580 2.272 1.00 97.31 85 LYS A O 1
ATOM 707 N N . LEU A 1 86 ? -6.739 -13.114 1.102 1.00 96.94 86 LEU A N 1
ATOM 708 C CA . LEU A 1 86 ? -6.694 -14.161 2.126 1.00 96.94 86 LEU A CA 1
ATOM 709 C C . LEU A 1 86 ? -5.258 -14.616 2.400 1.00 96.94 86 LEU A C 1
ATOM 711 O O . LEU A 1 86 ? -4.854 -14.694 3.563 1.00 96.94 86 LEU A O 1
ATOM 715 N N . LYS A 1 87 ? -4.456 -14.832 1.352 1.00 96.94 87 LYS A N 1
ATOM 716 C CA . LYS A 1 87 ? -3.047 -15.209 1.500 1.00 96.94 87 LYS A CA 1
ATOM 717 C C . LYS A 1 87 ? -2.231 -14.119 2.201 1.00 96.94 87 LYS A C 1
ATOM 719 O O . LYS A 1 87 ? -1.480 -14.440 3.119 1.00 96.94 87 LYS A O 1
ATOM 724 N N . ILE A 1 88 ? -2.423 -12.842 1.855 1.00 97.62 88 ILE A N 1
ATOM 725 C CA . ILE A 1 88 ? -1.776 -11.710 2.544 1.00 97.62 88 ILE A CA 1
ATOM 726 C C . ILE A 1 88 ? -2.128 -11.714 4.033 1.00 97.62 88 ILE A C 1
ATOM 728 O O . ILE A 1 88 ? -1.250 -11.518 4.871 1.00 97.62 88 ILE A O 1
ATOM 732 N N . ASN A 1 89 ? -3.397 -11.952 4.369 1.00 96.94 89 ASN A N 1
ATOM 733 C CA . ASN A 1 89 ? -3.851 -11.992 5.757 1.00 96.94 89 ASN A CA 1
ATOM 734 C C . ASN A 1 89 ? -3.209 -13.134 6.545 1.00 96.94 89 ASN A C 1
ATOM 736 O O . ASN A 1 89 ? -2.750 -12.910 7.661 1.00 96.94 89 ASN A O 1
ATOM 740 N N . SER A 1 90 ? -3.155 -14.327 5.951 1.00 97.44 90 SER A N 1
ATOM 741 C CA . SER A 1 90 ? -2.500 -15.492 6.548 1.00 97.44 90 SER A CA 1
ATOM 742 C C . SER A 1 90 ? -1.005 -15.240 6.767 1.00 97.44 90 SER A C 1
ATOM 744 O O . SER A 1 90 ? -0.509 -15.451 7.869 1.00 97.44 90 SER A O 1
ATOM 746 N N . LEU A 1 91 ? -0.302 -14.701 5.766 1.00 97.19 91 LEU A N 1
ATOM 747 C CA . LEU A 1 91 ? 1.128 -14.410 5.875 1.00 97.19 91 LEU A CA 1
ATOM 748 C C . LEU A 1 91 ? 1.416 -13.296 6.888 1.00 97.19 91 LEU A C 1
ATOM 750 O O . LEU A 1 91 ? 2.374 -13.392 7.639 1.00 97.19 91 LEU A O 1
ATOM 754 N N . GLN A 1 92 ? 0.600 -12.243 6.971 1.00 97.00 92 GLN A N 1
ATOM 755 C CA . GLN A 1 92 ? 0.820 -11.192 7.974 1.00 97.00 92 GLN A CA 1
ATOM 756 C C . GLN A 1 92 ? 0.603 -11.656 9.419 1.00 97.00 92 GLN A C 1
ATOM 758 O O . GLN A 1 92 ? 1.134 -11.014 10.325 1.00 97.00 92 GLN A O 1
ATOM 763 N N . ALA A 1 93 ? -0.149 -12.737 9.641 1.00 96.12 93 ALA A N 1
ATOM 764 C CA . ALA A 1 93 ? -0.295 -13.341 10.962 1.00 96.12 93 ALA A CA 1
ATOM 765 C C . ALA A 1 93 ? 0.947 -14.151 11.387 1.00 96.12 93 ALA A C 1
ATOM 767 O O . ALA A 1 93 ? 1.164 -14.338 12.582 1.00 96.12 93 ALA A O 1
ATOM 768 N N . ASP A 1 94 ? 1.775 -14.598 10.437 1.00 96.50 94 ASP A N 1
ATOM 769 C CA . ASP A 1 94 ? 3.033 -15.296 10.711 1.00 96.50 94 ASP A CA 1
ATOM 770 C C . ASP A 1 94 ? 4.154 -14.286 11.050 1.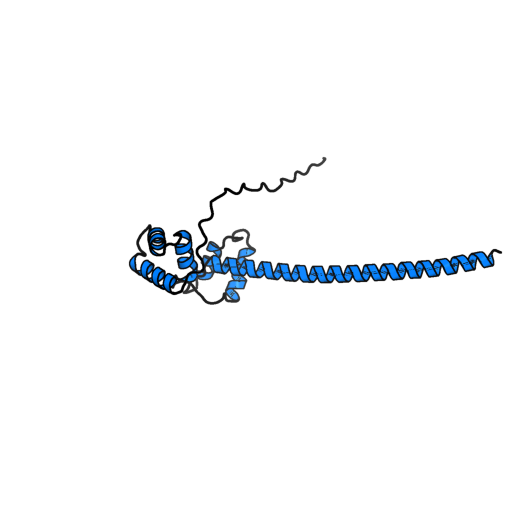00 96.50 94 ASP A C 1
ATOM 772 O O . ASP A 1 94 ? 4.502 -13.433 10.217 1.00 96.50 94 ASP A O 1
ATOM 776 N N . PRO A 1 95 ? 4.792 -14.385 12.235 1.00 95.62 95 PRO A N 1
ATOM 777 C CA . PRO A 1 95 ? 5.934 -13.547 12.613 1.00 95.62 95 PRO A CA 1
ATOM 778 C C . PRO A 1 95 ? 7.074 -13.529 11.583 1.00 95.62 95 PRO A C 1
ATOM 780 O O . PRO A 1 95 ? 7.771 -12.522 11.431 1.00 95.62 95 PRO A O 1
ATOM 783 N N . SER A 1 96 ? 7.250 -14.615 10.831 1.00 96.31 96 SER A N 1
ATOM 784 C CA . SER A 1 96 ? 8.281 -14.762 9.802 1.00 96.31 96 SER A CA 1
ATOM 785 C C . SER A 1 96 ? 8.041 -13.881 8.578 1.00 96.31 96 SER A C 1
ATOM 787 O O . SER A 1 96 ? 8.994 -13.611 7.841 1.00 96.31 96 SER A O 1
ATOM 789 N N . TYR A 1 97 ? 6.807 -13.422 8.363 1.00 96.00 97 TYR A N 1
ATOM 790 C CA . TYR A 1 97 ? 6.371 -12.614 7.218 1.00 96.00 97 TYR A CA 1
ATOM 791 C C . TYR A 1 97 ? 5.819 -11.241 7.623 1.00 96.00 97 TYR A C 1
ATOM 793 O O . TYR A 1 97 ? 5.644 -10.370 6.763 1.00 96.00 97 TYR A O 1
ATOM 801 N N . TYR A 1 98 ? 5.590 -11.003 8.915 1.00 95.62 98 TYR A N 1
ATOM 802 C CA . TYR A 1 98 ? 5.085 -9.731 9.419 1.00 95.62 98 TYR A CA 1
ATOM 803 C C . TYR A 1 98 ? 5.910 -8.540 8.908 1.00 95.62 98 TYR A C 1
ATOM 805 O O . TYR A 1 98 ? 7.135 -8.498 9.033 1.00 95.62 98 TYR A O 1
ATOM 813 N N . LYS A 1 99 ? 5.225 -7.567 8.288 1.00 94.12 99 LYS A N 1
ATOM 814 C CA . LYS A 1 99 ? 5.818 -6.390 7.616 1.00 94.12 99 LYS A CA 1
ATOM 815 C C . LYS A 1 99 ? 6.858 -6.672 6.512 1.00 94.12 99 LYS A C 1
ATOM 817 O O . LYS A 1 99 ? 7.479 -5.727 6.022 1.00 94.12 99 LYS A O 1
ATOM 822 N N . LYS A 1 100 ? 7.035 -7.918 6.060 1.00 96.88 100 LYS A N 1
ATOM 823 C CA . LYS A 1 100 ? 7.937 -8.280 4.950 1.00 96.88 100 LYS A CA 1
ATOM 824 C C . LYS A 1 100 ? 7.210 -8.212 3.605 1.00 96.88 100 LYS A C 1
ATOM 826 O O . LYS A 1 100 ? 6.964 -9.227 2.961 1.00 96.88 100 LYS A O 1
ATOM 831 N N . TRP A 1 101 ? 6.849 -6.999 3.188 1.00 97.50 101 TRP A N 1
ATOM 832 C CA . TRP A 1 101 ? 5.993 -6.755 2.019 1.00 97.50 101 TRP A CA 1
ATOM 833 C C . TRP A 1 101 ? 6.545 -7.318 0.708 1.00 97.50 101 TRP A C 1
ATOM 835 O O . TRP A 1 101 ? 5.789 -7.941 -0.029 1.00 97.50 101 TRP A O 1
ATOM 845 N N . ALA A 1 102 ? 7.843 -7.141 0.445 1.00 96.25 102 ALA A N 1
ATOM 846 C CA . ALA A 1 102 ? 8.505 -7.707 -0.731 1.00 96.25 102 ALA A CA 1
ATOM 847 C C . ALA A 1 102 ? 8.393 -9.235 -0.767 1.00 96.25 102 ALA A C 1
ATOM 849 O O . ALA A 1 102 ? 7.893 -9.781 -1.743 1.00 96.25 102 ALA A O 1
ATOM 850 N N . LYS A 1 103 ? 8.724 -9.906 0.345 1.00 96.75 103 LYS A N 1
ATOM 851 C CA . LYS A 1 103 ? 8.622 -11.367 0.458 1.00 96.75 103 LYS A CA 1
ATOM 852 C C . LYS A 1 103 ? 7.191 -11.860 0.227 1.00 96.75 103 LYS A C 1
ATOM 854 O O . LYS A 1 103 ? 6.972 -12.854 -0.442 1.00 96.75 103 LYS A O 1
ATOM 859 N N . ILE A 1 104 ? 6.195 -11.154 0.758 1.00 97.19 104 ILE A N 1
ATOM 860 C CA . ILE A 1 104 ? 4.790 -11.524 0.536 1.00 97.19 104 ILE A CA 1
ATOM 861 C C . ILE A 1 104 ? 4.392 -11.328 -0.925 1.00 97.19 104 ILE A C 1
ATOM 863 O O . ILE A 1 104 ? 3.692 -12.164 -1.478 1.00 97.19 104 ILE A O 1
ATOM 867 N N . ALA A 1 105 ? 4.826 -10.238 -1.553 1.00 97.06 105 ALA A N 1
ATOM 868 C CA . ALA A 1 105 ? 4.548 -9.993 -2.961 1.00 97.06 105 ALA A CA 1
ATOM 869 C C . ALA A 1 105 ? 5.173 -11.075 -3.863 1.00 97.06 105 ALA A C 1
ATOM 871 O O . ALA A 1 105 ? 4.533 -11.507 -4.822 1.00 97.06 105 ALA A O 1
ATOM 872 N N . GLU A 1 106 ? 6.372 -11.555 -3.519 1.00 95.75 106 GLU A N 1
ATOM 873 C CA . GLU A 1 106 ? 7.009 -12.711 -4.160 1.00 95.75 106 GLU A CA 1
ATOM 874 C C . GLU A 1 106 ? 6.144 -13.969 -4.011 1.00 95.75 106 GLU A C 1
ATOM 876 O O . GLU A 1 106 ? 5.772 -14.548 -5.026 1.00 95.75 106 GLU A O 1
ATOM 881 N N . GLU A 1 107 ? 5.723 -14.324 -2.790 1.00 95.88 107 GLU A N 1
ATOM 882 C CA . GLU A 1 107 ? 4.856 -15.489 -2.521 1.00 95.88 107 GLU A CA 1
ATOM 883 C C . GLU A 1 107 ? 3.537 -15.466 -3.311 1.00 95.88 107 GLU A C 1
ATOM 885 O O . GLU A 1 107 ? 3.071 -16.502 -3.782 1.00 95.88 107 GLU A O 1
ATOM 890 N N . LEU A 1 108 ? 2.923 -14.289 -3.480 1.00 95.25 108 LEU A N 1
ATOM 891 C CA . LEU A 1 108 ? 1.702 -14.143 -4.283 1.00 95.25 108 LEU A CA 1
ATOM 892 C C . LEU A 1 108 ? 1.945 -14.395 -5.775 1.00 95.25 108 LEU A C 1
ATOM 894 O O . LEU A 1 108 ? 1.034 -14.828 -6.476 1.00 95.25 108 LEU A O 1
ATOM 898 N N . SER A 1 109 ? 3.161 -14.129 -6.251 1.00 94.75 109 SER A N 1
ATOM 899 C CA . SER A 1 109 ? 3.496 -14.139 -7.675 1.00 94.75 109 SER A CA 1
ATOM 900 C C . SER A 1 109 ? 4.046 -15.483 -8.169 1.00 94.75 109 SER A C 1
ATOM 902 O O . SER A 1 109 ? 4.129 -15.669 -9.377 1.00 94.75 109 SER A O 1
ATOM 904 N N . ILE A 1 110 ? 4.406 -16.427 -7.282 1.00 92.44 110 ILE A N 1
ATOM 905 C CA . ILE A 1 110 ? 5.108 -17.685 -7.640 1.00 92.44 110 ILE A CA 1
ATOM 906 C C . ILE A 1 110 ? 4.400 -18.465 -8.758 1.00 92.44 110 ILE A C 1
ATOM 908 O O . ILE A 1 110 ? 5.053 -18.984 -9.657 1.00 92.44 110 ILE A O 1
ATOM 912 N N . ASN A 1 111 ? 3.068 -18.531 -8.713 1.00 89.12 111 ASN A N 1
ATOM 913 C CA . ASN A 1 111 ? 2.257 -19.288 -9.673 1.00 89.12 111 ASN A CA 1
ATOM 914 C C . ASN A 1 111 ? 1.461 -18.383 -10.627 1.00 89.12 111 ASN A C 1
ATOM 916 O O . ASN A 1 111 ? 0.502 -18.835 -11.250 1.00 89.12 111 ASN A O 1
ATOM 920 N N . GLN A 1 112 ? 1.811 -17.099 -10.711 1.00 90.31 112 GLN A N 1
ATOM 921 C CA . GLN A 1 112 ? 1.121 -16.126 -11.552 1.00 90.31 112 GLN A CA 1
ATOM 922 C C . GLN A 1 112 ? 2.010 -15.682 -12.714 1.00 90.31 112 GLN A C 1
ATOM 924 O O . GLN A 1 112 ? 3.228 -15.584 -12.599 1.00 90.31 112 GLN A O 1
ATOM 929 N N . LYS A 1 113 ? 1.381 -15.378 -13.854 1.00 91.81 113 LYS A N 1
ATOM 930 C CA . LYS A 1 113 ? 2.082 -14.841 -15.031 1.00 91.81 113 LYS A CA 1
ATOM 931 C C . LYS A 1 113 ? 2.599 -13.418 -14.796 1.00 91.81 113 LYS A C 1
ATOM 933 O O . LYS A 1 113 ? 3.622 -13.035 -15.357 1.00 91.81 113 LYS A O 1
ATOM 938 N N . LEU A 1 114 ? 1.857 -12.636 -14.016 1.00 94.38 114 LEU A N 1
ATOM 939 C CA . LEU A 1 114 ? 2.180 -11.261 -13.667 1.00 94.38 114 LEU A CA 1
ATOM 940 C C . LEU A 1 114 ? 2.543 -11.179 -12.182 1.00 94.38 114 LEU A C 1
ATOM 942 O O . LEU A 1 114 ? 2.056 -11.947 -11.358 1.00 94.38 114 LEU A O 1
ATOM 946 N N . ARG A 1 115 ? 3.420 -10.237 -11.851 1.00 95.88 115 ARG A N 1
ATOM 947 C CA . ARG A 1 115 ? 3.975 -10.016 -10.520 1.00 95.88 115 ARG A CA 1
ATOM 948 C C . ARG A 1 115 ? 3.125 -9.025 -9.727 1.00 95.88 115 ARG A C 1
ATOM 950 O O . ARG A 1 115 ? 2.782 -7.948 -10.216 1.00 95.88 115 ARG A O 1
ATOM 957 N N . ARG A 1 116 ? 2.917 -9.321 -8.445 1.00 96.75 116 ARG A N 1
ATOM 958 C CA . ARG A 1 116 ? 2.458 -8.358 -7.435 1.00 96.75 116 ARG A CA 1
ATOM 959 C C . ARG A 1 116 ? 3.623 -7.571 -6.844 1.00 96.75 116 ARG A C 1
ATOM 961 O O . ARG A 1 116 ? 4.751 -8.048 -6.732 1.00 96.75 116 ARG A O 1
ATOM 968 N N . THR A 1 117 ? 3.362 -6.332 -6.446 1.00 97.31 117 THR A N 1
ATOM 969 C CA . THR A 1 117 ? 4.366 -5.432 -5.866 1.00 97.31 117 THR A CA 1
ATOM 970 C C . THR A 1 117 ? 4.208 -5.324 -4.356 1.00 97.31 117 THR A C 1
ATOM 972 O O . THR A 1 117 ? 3.107 -5.422 -3.807 1.00 97.31 117 THR A O 1
ATOM 975 N N . GLU A 1 118 ? 5.309 -5.045 -3.658 1.00 96.50 118 GLU A N 1
ATOM 976 C CA . GLU A 1 118 ? 5.270 -4.777 -2.218 1.00 96.50 118 GLU A CA 1
ATOM 977 C C . GLU A 1 118 ? 4.328 -3.614 -1.864 1.00 96.50 118 GLU A C 1
ATOM 979 O O . GLU A 1 118 ? 3.713 -3.599 -0.794 1.00 96.50 118 GLU A O 1
ATOM 984 N N . LEU A 1 119 ? 4.176 -2.649 -2.779 1.00 96.25 119 LEU A N 1
ATOM 985 C CA . LEU A 1 119 ? 3.303 -1.499 -2.605 1.00 96.25 119 LEU A CA 1
ATOM 986 C C . LEU A 1 119 ? 1.831 -1.918 -2.595 1.00 96.25 119 LEU A C 1
ATOM 988 O O . LEU A 1 119 ? 1.089 -1.449 -1.734 1.00 96.25 119 LEU A O 1
ATOM 992 N N . GLN A 1 120 ? 1.420 -2.823 -3.487 1.00 97.19 120 GLN A N 1
ATOM 993 C CA . GLN A 1 120 ? 0.055 -3.361 -3.516 1.00 97.19 120 GLN A CA 1
ATOM 994 C C . GLN A 1 120 ? -0.284 -4.084 -2.210 1.00 97.19 120 GLN A C 1
ATOM 996 O O . GLN A 1 120 ? -1.307 -3.785 -1.589 1.00 97.19 120 GLN A O 1
ATOM 1001 N N . VAL A 1 121 ? 0.609 -4.961 -1.743 1.00 97.50 121 VAL A N 1
ATOM 1002 C CA . VAL A 1 121 ? 0.432 -5.706 -0.486 1.00 97.50 121 VAL A CA 1
ATOM 1003 C C . VAL A 1 121 ? 0.307 -4.750 0.703 1.00 97.50 121 VAL A C 1
ATOM 1005 O O . VAL A 1 121 ? -0.646 -4.828 1.483 1.00 97.50 121 VAL A O 1
ATOM 1008 N N . LYS A 1 122 ? 1.240 -3.798 0.821 1.00 96.62 122 LYS A N 1
ATOM 1009 C CA . LYS A 1 122 ? 1.234 -2.783 1.881 1.00 96.62 122 LYS A CA 1
ATOM 1010 C C . LYS A 1 122 ? -0.034 -1.926 1.836 1.00 96.62 122 LYS A C 1
ATOM 1012 O O . LYS A 1 122 ? -0.609 -1.624 2.882 1.00 96.62 122 LYS A O 1
ATOM 1017 N N . ASN A 1 123 ? -0.475 -1.521 0.645 1.00 96.75 123 ASN A N 1
ATOM 1018 C CA . ASN A 1 123 ? -1.669 -0.696 0.468 1.00 96.75 123 ASN A CA 1
ATOM 1019 C C . ASN A 1 123 ? -2.934 -1.437 0.897 1.00 96.75 123 ASN A C 1
ATOM 1021 O O . ASN A 1 123 ? -3.745 -0.855 1.621 1.00 96.75 123 ASN A O 1
ATOM 1025 N N . TYR A 1 124 ? -3.071 -2.711 0.522 1.00 97.12 124 TYR A N 1
ATOM 1026 C CA . TYR A 1 124 ? -4.169 -3.556 0.984 1.00 97.12 124 TYR A CA 1
ATOM 1027 C C . TYR A 1 124 ? -4.185 -3.669 2.508 1.00 97.12 124 TYR A C 1
ATOM 1029 O O . TYR A 1 124 ? -5.199 -3.355 3.134 1.00 97.12 124 TYR A O 1
ATOM 1037 N N . TRP A 1 125 ? -3.051 -4.033 3.115 1.00 97.06 125 TRP A N 1
ATOM 1038 C CA . TRP A 1 125 ? -2.964 -4.196 4.564 1.00 97.06 125 TRP A CA 1
ATOM 1039 C C . TRP A 1 125 ? -3.303 -2.903 5.310 1.00 97.06 125 TRP A C 1
ATOM 1041 O O . TRP A 1 125 ? -4.135 -2.903 6.213 1.00 97.06 125 TRP A O 1
ATOM 1051 N N . ASN A 1 126 ? -2.727 -1.776 4.890 1.00 94.62 126 ASN A N 1
ATOM 1052 C CA . ASN A 1 126 ? -3.014 -0.475 5.492 1.00 94.62 126 ASN A CA 1
ATOM 1053 C C . ASN A 1 126 ? -4.474 -0.043 5.286 1.00 94.62 126 ASN A C 1
ATOM 1055 O O . ASN A 1 126 ? -5.058 0.612 6.146 1.00 94.62 126 ASN A O 1
ATOM 1059 N N . GLY A 1 127 ? -5.073 -0.378 4.141 1.00 93.62 127 GLY A N 1
ATOM 1060 C CA . GLY A 1 127 ? -6.496 -0.156 3.894 1.00 93.62 127 GLY A CA 1
ATOM 1061 C C . GLY A 1 127 ? -7.368 -0.952 4.863 1.00 93.62 127 GLY A C 1
ATOM 1062 O O . GLY A 1 127 ? -8.267 -0.386 5.491 1.00 93.62 127 GLY A O 1
ATOM 1063 N N . LYS A 1 128 ? -7.046 -2.237 5.042 1.00 92.94 128 LYS A N 1
ATOM 1064 C CA . LYS A 1 128 ? -7.726 -3.144 5.968 1.00 92.94 128 LYS A CA 1
ATOM 1065 C C . LYS A 1 128 ? -7.618 -2.665 7.417 1.00 92.94 128 LYS A C 1
ATOM 1067 O O . LYS A 1 128 ? -8.649 -2.510 8.069 1.00 92.94 128 LYS A O 1
ATOM 1072 N N . THR A 1 129 ? -6.414 -2.360 7.902 1.00 89.62 129 THR A N 1
ATOM 1073 C CA . THR A 1 129 ? -6.201 -1.910 9.289 1.00 89.62 129 THR A CA 1
ATOM 1074 C C . THR A 1 129 ? -6.892 -0.581 9.576 1.00 89.62 129 THR A C 1
ATOM 1076 O O . THR A 1 129 ? -7.537 -0.441 10.613 1.00 89.62 129 THR A O 1
ATOM 1079 N N . ARG A 1 130 ? -6.866 0.377 8.637 1.00 90.81 130 ARG A N 1
ATOM 1080 C CA . ARG A 1 130 ? -7.639 1.625 8.768 1.00 90.81 130 ARG A CA 1
ATOM 1081 C C . ARG A 1 130 ? -9.143 1.374 8.824 1.00 90.81 130 ARG A C 1
ATOM 1083 O O . ARG A 1 130 ? -9.837 2.041 9.583 1.00 90.81 130 ARG A O 1
ATOM 1090 N N . SER A 1 131 ? -9.662 0.453 8.010 1.00 89.69 131 SER A N 1
ATOM 1091 C CA . SER A 1 131 ? -11.089 0.117 8.036 1.00 89.69 131 SER A CA 1
ATOM 1092 C C . SER A 1 131 ? -11.494 -0.528 9.359 1.00 89.69 131 SER A C 1
ATOM 1094 O O . SER A 1 131 ? -12.530 -0.159 9.901 1.00 89.69 131 SER A O 1
ATOM 1096 N N . GLN A 1 132 ? -10.677 -1.437 9.893 1.00 87.88 132 GLN A N 1
ATOM 1097 C CA . GLN A 1 132 ? -10.905 -2.050 11.203 1.00 87.88 132 GLN A CA 1
ATOM 1098 C C . GLN A 1 132 ? -10.862 -1.008 12.326 1.00 87.88 132 GLN A C 1
ATOM 1100 O O . GLN A 1 132 ? -11.760 -0.990 13.160 1.00 87.88 132 GLN A O 1
ATOM 1105 N N . GLY A 1 133 ? -9.885 -0.095 12.296 1.00 87.50 133 GLY A N 1
ATOM 1106 C CA . GLY A 1 133 ? -9.793 1.002 13.260 1.00 87.50 133 GLY A CA 1
ATOM 1107 C C . GLY A 1 133 ? -11.028 1.906 13.250 1.00 87.50 133 GLY A C 1
ATOM 1108 O O . GLY A 1 133 ? -11.567 2.199 14.307 1.00 87.50 133 GLY A O 1
ATOM 1109 N N . ARG A 1 134 ? -11.541 2.280 12.068 1.00 89.31 134 ARG A N 1
ATOM 1110 C CA . ARG A 1 134 ? -12.778 3.079 11.969 1.00 89.31 134 ARG A CA 1
ATOM 1111 C C . ARG A 1 134 ? -14.005 2.355 12.524 1.00 89.31 134 ARG A C 1
ATOM 1113 O O . ARG A 1 134 ? -14.805 2.987 13.197 1.00 89.31 134 ARG A O 1
ATOM 1120 N N . LYS A 1 135 ? -14.152 1.052 12.253 1.00 88.62 135 LYS A N 1
ATOM 1121 C CA . LYS A 1 135 ? -15.268 0.253 12.793 1.00 88.62 135 LYS A CA 1
ATOM 1122 C C . LYS A 1 135 ? -15.211 0.160 14.317 1.00 88.62 135 LYS A C 1
ATOM 1124 O O . LYS A 1 135 ? -16.238 0.273 14.972 1.00 88.62 135 LYS A O 1
ATOM 1129 N N . LEU A 1 136 ? -14.011 -0.032 14.868 1.00 88.94 136 LEU A N 1
ATOM 1130 C CA . LEU A 1 136 ? -13.805 -0.051 16.314 1.00 88.94 136 LEU A CA 1
ATOM 1131 C C . LEU A 1 136 ? -14.154 1.303 16.941 1.00 88.94 136 LEU A C 1
ATOM 1133 O O . LEU A 1 136 ? -14.833 1.339 17.958 1.00 88.94 136 LEU A O 1
ATOM 1137 N N . GLU A 1 137 ? -13.742 2.403 16.309 1.00 89.62 137 GLU A N 1
ATOM 1138 C CA . GLU A 1 137 ? -14.059 3.751 16.787 1.00 89.62 137 GLU A CA 1
ATOM 1139 C C . GLU A 1 137 ? -15.568 4.021 16.792 1.00 89.62 137 GLU A C 1
ATOM 1141 O O . GLU A 1 137 ? -16.099 4.503 17.785 1.00 89.62 137 GLU A O 1
ATOM 1146 N N . GLN A 1 138 ? -16.273 3.634 15.726 1.00 91.94 138 GLN A N 1
ATOM 1147 C CA . GLN A 1 138 ? -17.734 3.741 15.654 1.00 91.94 138 GLN A CA 1
ATOM 1148 C C . GLN A 1 138 ? -18.418 2.947 16.773 1.00 91.94 138 GLN A C 1
ATOM 1150 O O . GLN A 1 138 ? -19.270 3.482 17.474 1.00 91.94 138 GLN A O 1
ATOM 1155 N N . SER A 1 139 ? -17.994 1.700 16.995 1.00 91.62 139 SER A N 1
ATOM 1156 C CA . SER A 1 139 ? -18.536 0.868 18.074 1.00 91.62 139 SER A CA 1
ATOM 1157 C C . SER A 1 139 ? -18.243 1.448 19.464 1.00 91.62 139 SER A C 1
ATOM 1159 O O . SER A 1 139 ? -19.100 1.404 20.345 1.00 91.62 139 SER A O 1
ATOM 1161 N N . ASN A 1 140 ? -17.062 2.036 19.667 1.00 91.50 140 ASN A N 1
ATOM 1162 C CA . ASN A 1 140 ? -16.722 2.709 20.919 1.00 91.50 140 ASN A CA 1
ATOM 1163 C C . ASN A 1 140 ? -17.586 3.954 21.157 1.00 91.50 140 ASN A C 1
ATOM 1165 O O . ASN A 1 140 ? -17.987 4.199 22.292 1.00 91.50 140 ASN A O 1
ATOM 1169 N N . GLU A 1 141 ? -17.885 4.727 20.114 1.00 94.44 141 GLU A N 1
ATOM 1170 C CA . GLU A 1 141 ? -18.741 5.913 20.214 1.00 94.44 141 GLU A CA 1
ATOM 1171 C C . GLU A 1 141 ? -20.192 5.545 20.559 1.00 94.44 141 GLU A C 1
ATOM 1173 O O . GLU A 1 141 ? -20.817 6.163 21.426 1.00 94.44 141 GLU A O 1
ATOM 1178 N N . GLU A 1 142 ? -20.711 4.475 19.952 1.00 94.19 142 GLU A N 1
ATOM 1179 C CA . GLU A 1 142 ? -22.017 3.905 20.297 1.00 94.19 142 GLU A CA 1
ATOM 1180 C C . GLU A 1 142 ? -22.064 3.459 21.765 1.00 94.19 142 GLU A C 1
ATOM 1182 O O . GLU A 1 142 ? -23.015 3.774 22.487 1.00 94.19 142 GLU A O 1
ATOM 1187 N N . LEU A 1 143 ? -21.016 2.775 22.241 1.00 95.31 143 LEU A N 1
ATOM 1188 C CA . LEU A 1 143 ? -20.909 2.364 23.641 1.00 95.31 143 LEU A CA 1
ATOM 1189 C C . LEU A 1 143 ? -20.871 3.571 24.584 1.00 95.31 143 LEU A C 1
ATOM 1191 O O . LEU A 1 143 ? -21.608 3.580 25.567 1.00 95.31 143 LEU A O 1
ATOM 1195 N N . ARG A 1 144 ? -20.073 4.604 24.283 1.00 94.94 144 ARG A N 1
ATOM 1196 C CA . ARG A 1 144 ? -20.009 5.847 25.079 1.00 94.94 144 ARG A CA 1
ATOM 1197 C C . ARG A 1 144 ? -21.371 6.525 25.175 1.00 94.94 144 ARG A C 1
ATOM 1199 O O . ARG A 1 144 ? -21.778 6.920 26.265 1.00 94.94 144 ARG A O 1
ATOM 1206 N N . SER A 1 145 ? -22.088 6.610 24.058 1.00 96.44 145 SER A N 1
ATOM 1207 C CA . SER A 1 145 ? -23.428 7.201 24.007 1.00 96.44 145 SER A CA 1
ATOM 1208 C C . SER A 1 145 ? -24.420 6.412 24.862 1.00 96.44 145 SER A C 1
ATOM 1210 O O . SER A 1 145 ? -25.190 6.994 25.625 1.00 96.44 145 SER A O 1
ATOM 1212 N N . LYS A 1 146 ? -24.360 5.076 24.796 1.00 97.25 146 LYS A N 1
ATOM 1213 C CA . LYS A 1 146 ? -25.196 4.198 25.617 1.00 97.25 146 LYS A CA 1
ATOM 1214 C C . LYS A 1 146 ? -24.872 4.317 27.106 1.00 97.25 146 LYS A C 1
ATOM 1216 O O . LYS A 1 146 ? -25.797 4.368 27.909 1.00 97.25 146 LYS A O 1
ATOM 1221 N N . PHE A 1 147 ? -23.592 4.379 27.475 1.00 97.38 147 PHE A N 1
ATOM 1222 C CA . PHE A 1 147 ? -23.184 4.585 28.867 1.00 97.38 147 PHE A CA 1
ATOM 1223 C C . PHE A 1 147 ? -23.701 5.914 29.408 1.00 97.38 147 PHE A C 1
ATOM 1225 O O . PHE A 1 147 ? -24.343 5.912 30.451 1.00 97.38 147 PHE A O 1
ATOM 1232 N N . LYS A 1 148 ? -23.530 7.011 28.662 1.00 97.56 148 LYS A N 1
ATOM 1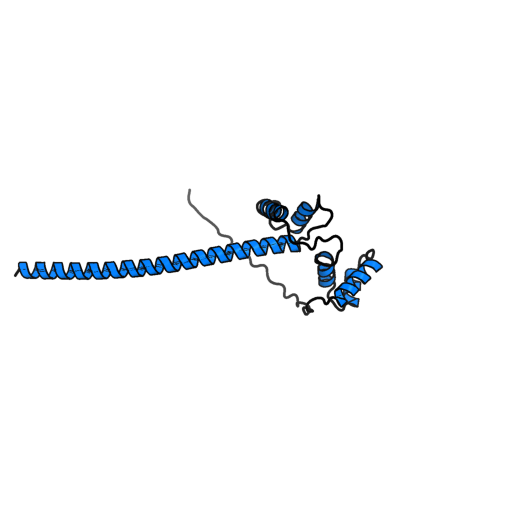233 C CA . LYS A 1 148 ? -24.039 8.327 29.062 1.00 97.56 148 LYS A CA 1
ATOM 1234 C C . LYS A 1 148 ? -25.557 8.322 29.288 1.00 97.56 148 LYS A C 1
ATOM 1236 O O . LYS A 1 148 ? -26.031 8.836 30.293 1.00 97.56 148 LYS A O 1
ATOM 1241 N N . TYR A 1 149 ? -26.316 7.699 28.384 1.00 96.81 149 TYR A N 1
ATOM 1242 C CA . TYR A 1 149 ? -27.766 7.553 28.543 1.00 96.81 149 TYR A CA 1
ATOM 1243 C C . TYR A 1 149 ? -28.142 6.772 29.812 1.00 96.81 149 TYR A C 1
ATOM 1245 O O . TYR A 1 149 ? -29.066 7.148 30.530 1.00 96.81 149 TYR A O 1
ATOM 1253 N N . LEU A 1 150 ? -27.431 5.678 30.099 1.00 97.56 150 LEU A N 1
ATOM 1254 C CA . LEU A 1 150 ? -27.672 4.886 31.304 1.00 97.56 150 LEU A CA 1
ATOM 1255 C C . LEU A 1 150 ? -27.301 5.658 32.575 1.00 97.56 150 LEU A C 1
ATOM 1257 O O . LEU A 1 150 ? -28.037 5.573 33.551 1.00 97.56 150 LEU A O 1
ATOM 1261 N N . GLU A 1 151 ? -26.214 6.431 32.561 1.00 97.12 151 GLU A N 1
ATOM 1262 C CA . GLU A 1 151 ? -25.830 7.309 33.674 1.00 97.12 151 GLU A CA 1
ATOM 1263 C C . GLU A 1 151 ? -26.918 8.349 33.971 1.00 97.12 151 GLU A C 1
ATOM 1265 O O . GLU A 1 151 ? -27.290 8.531 35.129 1.00 97.12 151 GLU A O 1
ATOM 1270 N N . GLU A 1 152 ? -27.480 8.984 32.937 1.00 97.38 152 GLU A N 1
ATOM 1271 C CA . GLU A 1 152 ? -28.606 9.918 33.081 1.00 97.38 152 GLU A CA 1
ATOM 1272 C C . GLU A 1 152 ? -29.839 9.222 33.683 1.00 97.38 152 GLU A C 1
ATOM 1274 O O . GLU A 1 152 ? -30.437 9.737 34.626 1.00 97.38 152 GLU A O 1
ATOM 1279 N N . LYS A 1 153 ? -30.173 8.009 33.219 1.00 97.50 153 LYS A N 1
ATOM 1280 C CA . LYS A 1 153 ? -31.310 7.231 33.744 1.00 97.50 153 LYS A CA 1
ATOM 1281 C C . LYS A 1 153 ? -31.136 6.783 35.192 1.00 97.50 153 LYS A C 1
ATOM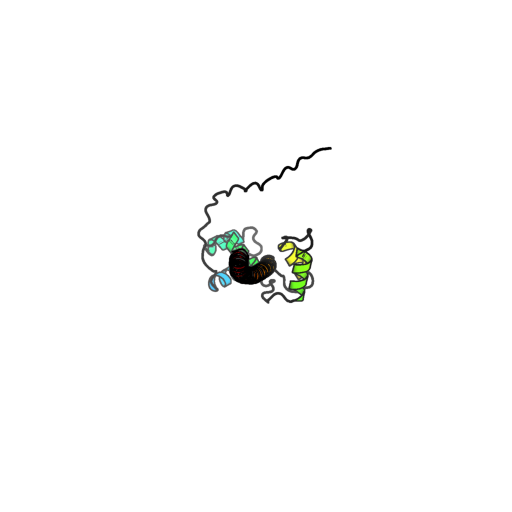 1283 O O . LYS A 1 153 ? -32.103 6.799 35.948 1.00 97.50 153 LYS A O 1
ATOM 1288 N N . VAL A 1 154 ? -29.927 6.385 35.584 1.00 97.81 154 VAL A N 1
ATOM 1289 C CA . VAL A 1 154 ? -29.625 6.036 36.981 1.00 97.81 154 VAL A CA 1
ATOM 1290 C C . VAL A 1 154 ? -29.804 7.262 37.868 1.00 97.81 154 VAL A C 1
ATOM 1292 O O . VAL A 1 154 ? -30.437 7.169 38.915 1.00 97.81 154 VAL A O 1
ATOM 1295 N N . LYS A 1 155 ? -29.328 8.425 37.418 1.00 96.88 155 LYS A N 1
ATOM 1296 C CA . LYS A 1 155 ? -29.449 9.673 38.170 1.00 96.88 155 LYS A CA 1
ATOM 1297 C C . LYS A 1 155 ? -30.908 10.098 38.372 1.00 96.88 155 LYS A C 1
ATOM 1299 O O . LYS A 1 155 ? -31.282 10.456 39.483 1.00 96.88 155 LYS A O 1
ATOM 1304 N N . GLU A 1 156 ? -31.738 9.986 37.333 1.00 96.56 156 GLU A N 1
ATOM 1305 C CA . GLU A 1 156 ? -33.189 10.213 37.434 1.00 96.56 156 GLU A CA 1
ATOM 1306 C C . GLU A 1 156 ? -33.840 9.277 38.470 1.00 96.56 156 GLU A C 1
ATOM 1308 O O . GLU A 1 156 ? -34.637 9.724 39.295 1.00 96.56 156 GLU A O 1
ATOM 1313 N N . GLN A 1 157 ? -33.477 7.988 38.478 1.00 95.38 157 GLN A N 1
ATOM 1314 C CA . GLN A 1 157 ? -34.002 7.035 39.464 1.00 95.38 157 GLN A CA 1
ATOM 1315 C C . GLN A 1 157 ? -33.532 7.331 40.892 1.00 95.38 157 GLN A C 1
ATOM 1317 O O . GLN A 1 157 ? -34.307 7.171 41.836 1.00 95.38 157 GLN A O 1
ATOM 1322 N N . GLU A 1 158 ? -32.282 7.753 41.078 1.00 96.88 158 GLU A N 1
ATOM 1323 C CA . GLU A 1 158 ? -31.761 8.146 42.390 1.00 96.88 158 GLU A CA 1
ATOM 1324 C C . GLU A 1 158 ? -32.498 9.369 42.949 1.00 96.88 158 GLU A C 1
ATOM 1326 O O . GLU A 1 158 ? -32.826 9.398 44.137 1.00 96.88 158 GLU A O 1
ATOM 1331 N N . GLU A 1 159 ? -32.790 10.362 42.106 1.00 96.81 159 GLU A N 1
ATOM 1332 C CA . GLU A 1 159 ? -33.575 11.543 42.480 1.00 96.81 159 GLU A CA 1
ATOM 1333 C C . GLU A 1 159 ? -35.017 11.166 42.846 1.00 96.81 159 GLU A C 1
ATOM 1335 O O . GLU A 1 159 ? -35.513 11.582 43.895 1.00 96.81 159 GLU A O 1
ATOM 1340 N N . GLU A 1 160 ? -35.666 10.308 42.054 1.00 96.12 160 GLU A N 1
ATOM 1341 C CA . GLU A 1 160 ? -37.014 9.809 42.353 1.00 96.12 160 GLU A CA 1
ATOM 1342 C C . GLU A 1 160 ? -37.050 9.018 43.671 1.00 96.12 160 GLU A C 1
ATOM 1344 O O . GLU A 1 160 ? -37.967 9.167 44.482 1.00 96.12 160 GLU A O 1
ATOM 1349 N N . THR A 1 161 ? -36.033 8.188 43.912 1.00 94.88 161 THR A N 1
ATOM 1350 C CA . THR A 1 161 ? -35.925 7.384 45.136 1.00 94.88 161 THR A CA 1
ATOM 1351 C C . THR A 1 161 ? -35.720 8.274 46.360 1.00 94.88 161 THR A C 1
ATOM 1353 O O . THR A 1 161 ? -36.365 8.057 47.385 1.00 94.88 161 THR A O 1
ATOM 1356 N N . LYS A 1 162 ? -34.885 9.316 46.249 1.00 96.88 162 LYS A N 1
ATOM 1357 C CA . LYS A 1 162 ? -34.708 10.316 47.312 1.00 96.88 162 LYS A CA 1
ATOM 1358 C C . LYS A 1 162 ? -36.008 11.048 47.630 1.00 96.88 162 LYS A C 1
ATOM 1360 O O . LYS A 1 162 ? -36.350 11.153 48.801 1.00 96.88 162 LYS A O 1
ATOM 1365 N N . ALA A 1 163 ? -36.751 11.484 46.613 1.00 95.56 163 ALA A N 1
ATOM 1366 C CA . ALA A 1 163 ? -38.028 12.168 46.812 1.00 95.56 163 ALA A CA 1
ATOM 1367 C C . ALA A 1 163 ? -39.060 11.272 47.521 1.00 95.56 163 ALA A C 1
ATOM 1369 O O . ALA A 1 163 ? -39.752 11.715 48.435 1.00 95.56 163 ALA A O 1
ATOM 1370 N N . LYS A 1 164 ? -39.140 9.985 47.149 1.00 95.62 164 LYS A N 1
ATOM 1371 C CA . LYS A 1 164 ? -40.005 9.013 47.843 1.00 95.62 164 LYS A CA 1
ATOM 1372 C C . LYS A 1 164 ? -39.591 8.815 49.300 1.00 95.62 164 LYS A C 1
ATOM 1374 O O . LYS A 1 164 ? -40.463 8.752 50.162 1.00 95.62 164 LYS A O 1
ATOM 1379 N N . GLN A 1 165 ? -38.289 8.738 49.577 1.00 93.38 165 GLN A N 1
ATOM 1380 C CA . GLN A 1 165 ? -37.784 8.590 50.941 1.00 93.38 165 GLN A CA 1
ATOM 1381 C C . GLN A 1 165 ? -38.093 9.819 51.804 1.00 93.38 165 GLN A C 1
ATOM 1383 O O . GLN A 1 165 ? -38.481 9.670 52.956 1.00 93.38 165 GLN A O 1
ATOM 1388 N N . GLU A 1 166 ? -37.971 11.025 51.249 1.00 95.69 166 GLU A N 1
ATOM 1389 C CA . GLU A 1 166 ? -38.316 12.267 51.948 1.00 95.69 166 GLU A CA 1
ATOM 1390 C C . GLU A 1 166 ? -39.802 12.311 52.328 1.00 95.69 166 GLU A C 1
ATOM 1392 O O . GLU A 1 166 ? -40.145 12.648 53.458 1.00 95.69 166 GLU A O 1
ATOM 1397 N N . ILE A 1 167 ? -40.688 11.884 51.419 1.00 95.38 167 ILE A N 1
ATOM 1398 C CA . ILE A 1 167 ? -42.120 11.754 51.714 1.00 95.38 167 ILE A CA 1
ATOM 1399 C C . ILE A 1 167 ? -42.351 10.779 52.875 1.00 95.38 167 ILE A C 1
ATOM 1401 O O . ILE A 1 167 ? -43.118 11.102 53.778 1.00 95.38 167 ILE A O 1
ATOM 1405 N N . ILE A 1 168 ? -41.701 9.610 52.864 1.00 94.44 168 ILE A N 1
ATOM 1406 C CA . ILE A 1 168 ? -41.829 8.610 53.938 1.00 94.44 168 ILE A CA 1
ATOM 1407 C C . ILE A 1 168 ? -41.402 9.208 55.283 1.00 94.44 168 ILE A C 1
ATOM 1409 O O . ILE A 1 168 ? -42.179 9.157 56.232 1.00 94.44 168 ILE A O 1
ATOM 1413 N N . ASN A 1 169 ? -40.231 9.845 55.335 1.00 93.00 169 ASN A N 1
ATOM 1414 C CA . ASN A 1 169 ? -39.708 10.448 56.562 1.00 93.00 169 ASN A CA 1
ATOM 1415 C C . ASN A 1 169 ? -40.665 11.516 57.132 1.00 93.00 169 ASN A C 1
ATOM 1417 O O . ASN A 1 169 ? -40.922 11.538 58.332 1.00 93.00 169 ASN A O 1
ATOM 1421 N N . ASN A 1 170 ? -41.250 12.364 56.275 1.00 93.81 170 ASN A N 1
ATOM 1422 C CA . ASN A 1 170 ? -42.210 13.387 56.708 1.00 93.81 170 ASN A CA 1
ATOM 1423 C C . ASN A 1 170 ? -43.500 12.779 57.294 1.00 93.81 170 ASN A C 1
ATOM 1425 O O . ASN A 1 170 ? -44.091 13.340 58.217 1.00 93.81 170 ASN A O 1
ATOM 1429 N N . TYR A 1 171 ? -43.969 11.647 56.754 1.00 91.81 171 TYR A N 1
ATOM 1430 C CA . TYR A 1 171 ? -45.125 10.934 57.311 1.00 91.81 171 TYR A CA 1
ATOM 1431 C C . TYR A 1 171 ? -44.816 10.313 58.676 1.00 91.81 171 TYR A C 1
ATOM 1433 O O . TYR A 1 171 ? -45.680 10.339 59.551 1.00 91.81 171 TYR A O 1
ATOM 1441 N N . GLU A 1 172 ? -43.612 9.771 58.858 1.00 91.75 172 GLU A N 1
ATOM 1442 C CA . GLU A 1 172 ? -43.165 9.206 60.136 1.00 91.75 172 GLU A CA 1
ATOM 1443 C C . GLU A 1 172 ? -43.104 10.287 61.230 1.00 91.75 172 GLU A C 1
ATOM 1445 O O . GLU A 1 172 ? -43.682 10.092 62.297 1.00 91.75 172 GLU A O 1
ATOM 1450 N N . GLU A 1 173 ? -42.547 11.472 60.942 1.00 91.25 173 GLU A N 1
ATOM 1451 C CA . GLU A 1 173 ? -42.514 12.600 61.894 1.00 91.25 173 GLU A CA 1
ATOM 1452 C C . GLU A 1 173 ? -43.910 13.093 62.321 1.00 91.25 173 GLU A C 1
ATOM 1454 O O . GLU A 1 173 ? -44.101 13.502 63.468 1.00 91.25 173 GLU A O 1
ATOM 1459 N N . MET A 1 174 ? -44.910 13.067 61.430 1.00 89.06 174 MET A N 1
ATOM 1460 C CA . MET A 1 174 ? -46.285 13.444 61.795 1.00 89.06 174 MET A CA 1
ATOM 1461 C C . MET A 1 174 ? -46.952 12.451 62.749 1.00 89.06 174 MET A C 1
ATOM 1463 O O . MET A 1 174 ? -47.855 12.846 63.476 1.00 89.06 174 MET A O 1
ATOM 1467 N N . LEU A 1 175 ? -46.580 11.171 62.702 1.00 85.94 175 LEU A N 1
ATOM 1468 C CA . LEU A 1 175 ? -47.181 10.136 63.548 1.00 85.94 175 LEU A CA 1
ATOM 1469 C C . LEU A 1 175 ? -46.563 10.091 64.953 1.00 85.94 175 LEU A C 1
ATOM 1471 O O . LEU A 1 175 ? -47.169 9.521 65.859 1.00 85.94 175 LEU A O 1
ATOM 1475 N N . GLU A 1 176 ? -45.376 10.673 65.133 1.00 81.19 176 GLU A N 1
ATOM 1476 C CA . GLU A 1 176 ? -44.679 10.756 66.423 1.00 81.19 176 GLU A CA 1
ATOM 1477 C C . GLU A 1 176 ? -45.053 11.999 67.260 1.00 81.19 176 GLU A C 1
ATOM 1479 O O . GLU A 1 176 ? -44.678 12.066 68.433 1.00 81.19 176 GLU A O 1
ATOM 1484 N N . ASN A 1 177 ? -45.818 12.948 66.699 1.00 59.22 177 ASN A N 1
ATOM 1485 C CA . ASN A 1 177 ? -46.335 14.151 67.376 1.00 59.22 177 ASN A CA 1
ATOM 1486 C C . ASN A 1 177 ? -47.835 14.050 67.691 1.00 59.22 177 ASN A C 1
ATOM 1488 O O . ASN A 1 177 ? -48.245 14.599 68.742 1.00 59.22 177 ASN A O 1
#